Protein AF-A0A940VB68-F1 (afdb_monomer_lite)

Secondary structure (DSSP, 8-state):
-EEEEEEETTS-EEES--GGGGGGS-EEEEEEEESS--HHHHHTT--

Structure (mmCIF, N/CA/C/O backbone):
data_AF-A0A940VB68-F1
#
_entry.id   AF-A0A940VB68-F1
#
loop_
_atom_site.group_PDB
_atom_site.id
_atom_site.type_symbol
_atom_site.label_atom_id
_atom_site.label_alt_id
_atom_site.label_comp_id
_atom_site.label_asym_id
_atom_site.label_entity_id
_atom_site.label_seq_id
_atom_site.pdbx_PDB_ins_code
_atom_site.Cartn_x
_atom_site.Cartn_y
_atom_site.Cartn_z
_atom_site.occupancy
_atom_site.B_iso_or_equiv
_atom_site.auth_seq_id
_atom_site.auth_comp_id
_atom_site.auth_asym_id
_atom_site.auth_atom_id
_atom_site.pdbx_PDB_model_num
ATOM 1 N N . MET A 1 1 ? 10.645 -3.350 -6.361 1.00 79.88 1 MET A N 1
ATOM 2 C CA . MET A 1 1 ? 9.489 -4.097 -5.823 1.00 79.88 1 MET A CA 1
ATOM 3 C C . MET A 1 1 ? 9.000 -3.412 -4.562 1.00 79.88 1 MET A C 1
ATOM 5 O O . MET A 1 1 ? 9.679 -3.445 -3.541 1.00 79.88 1 MET A O 1
ATOM 9 N N . ILE A 1 2 ? 7.827 -2.795 -4.639 1.00 85.88 2 ILE A N 1
ATOM 10 C CA . ILE A 1 2 ? 7.189 -2.141 -3.493 1.00 85.88 2 ILE A CA 1
ATOM 11 C C . ILE A 1 2 ? 6.549 -3.177 -2.564 1.00 85.88 2 ILE A C 1
ATOM 13 O O . ILE A 1 2 ? 5.860 -4.094 -3.016 1.00 85.88 2 ILE A O 1
ATOM 17 N N . ARG A 1 3 ? 6.728 -2.993 -1.254 1.00 89.25 3 ARG A N 1
ATOM 18 C CA . ARG A 1 3 ? 5.953 -3.682 -0.215 1.00 89.25 3 ARG A CA 1
ATOM 19 C C . ARG A 1 3 ? 5.201 -2.656 0.613 1.00 89.25 3 ARG A C 1
ATOM 21 O O . ARG A 1 3 ? 5.725 -1.589 0.921 1.00 89.25 3 ARG A O 1
ATOM 28 N N . THR A 1 4 ? 3.979 -2.990 0.997 1.00 90.88 4 THR A N 1
ATOM 29 C CA . THR A 1 4 ? 3.123 -2.106 1.788 1.00 90.88 4 THR A CA 1
ATOM 30 C C . THR A 1 4 ? 2.629 -2.813 3.036 1.00 90.88 4 THR A C 1
ATOM 32 O O . THR A 1 4 ? 2.302 -4.002 3.025 1.00 90.88 4 THR A O 1
ATOM 35 N N . PHE A 1 5 ? 2.576 -2.056 4.121 1.00 93.31 5 PHE A N 1
ATOM 36 C CA . PHE A 1 5 ? 2.001 -2.460 5.390 1.00 93.31 5 PHE A CA 1
ATOM 37 C C . PHE A 1 5 ? 1.178 -1.303 5.938 1.00 93.31 5 PHE A C 1
ATOM 39 O O . PHE A 1 5 ? 1.552 -0.144 5.807 1.00 93.31 5 PHE A O 1
ATOM 46 N N . GLY A 1 6 ? 0.057 -1.602 6.567 1.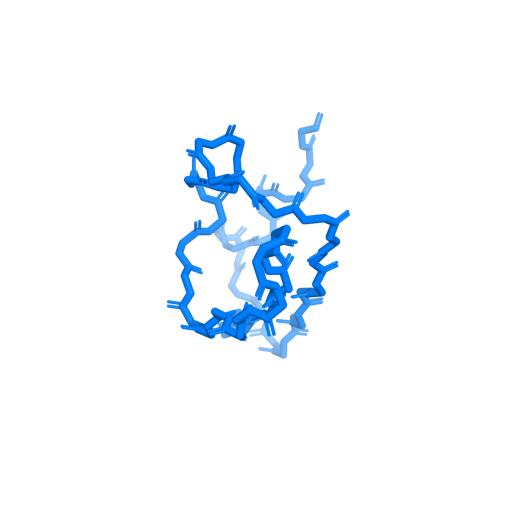00 93.25 6 GLY A N 1
ATOM 47 C CA . GLY A 1 6 ? -0.837 -0.606 7.120 1.00 93.25 6 GLY A CA 1
ATOM 48 C C . GLY A 1 6 ? -1.552 -1.158 8.330 1.00 93.25 6 GLY A C 1
ATOM 49 O O . GLY A 1 6 ? -1.830 -2.355 8.404 1.00 93.25 6 GLY A O 1
ATOM 50 N N . LEU A 1 7 ? -1.848 -0.270 9.267 1.00 94.56 7 LEU A N 1
ATOM 51 C CA . LEU A 1 7 ? -2.723 -0.560 10.387 1.00 94.56 7 LEU A CA 1
ATOM 52 C C . LEU A 1 7 ? -4.035 0.178 10.163 1.00 94.56 7 LEU A C 1
ATOM 54 O O . LEU A 1 7 ? -4.041 1.396 9.985 1.00 94.56 7 LEU A O 1
ATOM 58 N N . LYS A 1 8 ? -5.142 -0.553 10.163 1.00 93.25 8 LYS A N 1
ATOM 59 C CA . LYS A 1 8 ? -6.482 0.030 10.137 1.00 93.25 8 LYS A CA 1
ATOM 60 C C . LYS A 1 8 ? -6.888 0.533 11.523 1.00 93.25 8 LYS A C 1
ATOM 62 O O . LYS A 1 8 ? -6.314 0.142 12.538 1.00 93.25 8 LYS A O 1
ATOM 67 N N . LYS A 1 9 ? -7.917 1.379 11.573 1.00 90.44 9 LYS A N 1
ATOM 68 C CA . LYS A 1 9 ? -8.477 1.911 12.832 1.00 90.44 9 LYS A CA 1
ATOM 69 C C . LYS A 1 9 ? -9.051 0.851 13.770 1.00 90.44 9 LYS A C 1
ATOM 71 O O . LYS A 1 9 ? -9.066 1.048 14.980 1.00 90.44 9 LYS A O 1
ATOM 76 N N . ASP A 1 10 ? -9.514 -0.265 13.218 1.00 93.81 10 ASP A N 1
ATOM 77 C CA . ASP A 1 10 ? -9.966 -1.444 13.965 1.00 93.81 10 ASP A CA 1
ATOM 78 C C . ASP A 1 10 ? -8.803 -2.313 14.481 1.00 93.81 10 ASP A C 1
ATOM 80 O O . ASP A 1 10 ? -9.041 -3.342 15.107 1.00 93.81 10 ASP A O 1
ATOM 84 N N . LEU A 1 11 ? -7.559 -1.856 14.289 1.00 89.62 11 LEU A N 1
ATOM 85 C CA . LEU A 1 11 ? -6.307 -2.525 14.643 1.00 89.62 11 LEU A CA 1
ATOM 86 C C . LEU A 1 11 ? -5.991 -3.766 13.796 1.00 89.62 11 LEU A C 1
ATOM 88 O O . LEU A 1 11 ? -5.050 -4.496 14.118 1.00 89.62 11 LEU A O 1
ATOM 92 N N . ASP A 1 12 ? -6.691 -3.964 12.676 1.00 94.88 12 ASP A N 1
ATOM 93 C CA . ASP A 1 12 ? -6.341 -5.004 11.717 1.00 94.88 12 ASP A CA 1
ATOM 94 C C . ASP A 1 12 ? -5.155 -4.585 10.840 1.00 94.88 12 ASP A C 1
ATOM 96 O O . ASP A 1 12 ? -5.076 -3.472 10.305 1.00 94.88 12 ASP A O 1
ATOM 100 N N . ALA A 1 13 ? -4.227 -5.522 10.648 1.00 92.38 13 ALA A N 1
ATOM 101 C CA . ALA A 1 13 ? -3.116 -5.351 9.725 1.00 92.38 13 ALA A CA 1
ATOM 102 C C . ALA A 1 13 ? -3.583 -5.526 8.275 1.00 92.38 13 ALA A C 1
ATOM 104 O O . ALA A 1 13 ? -4.312 -6.460 7.936 1.00 92.38 13 ALA A O 1
ATOM 105 N N . TYR A 1 14 ? -3.094 -4.659 7.394 1.00 92.00 14 TYR A N 1
ATOM 106 C CA . TYR A 1 14 ? -3.329 -4.742 5.963 1.00 92.00 14 TYR A CA 1
ATOM 107 C C . TYR A 1 14 ? -2.004 -4.691 5.211 1.00 92.00 14 TYR A C 1
ATOM 109 O O . TYR A 1 14 ? -1.225 -3.756 5.364 1.00 92.00 14 TYR A O 1
ATOM 117 N N . ILE A 1 15 ? -1.718 -5.728 4.427 1.00 92.06 15 ILE A N 1
ATOM 118 C CA . ILE A 1 15 ? -0.393 -5.974 3.848 1.00 92.06 15 ILE A CA 1
ATOM 119 C C . ILE A 1 15 ? -0.535 -6.142 2.336 1.00 92.06 15 ILE A C 1
ATOM 121 O O . ILE A 1 15 ? -1.524 -6.709 1.874 1.00 92.06 15 ILE A O 1
ATOM 125 N N . ASN A 1 16 ? 0.467 -5.697 1.575 1.00 90.0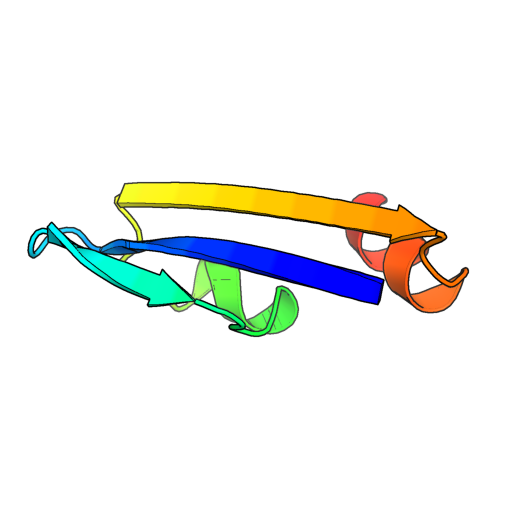0 16 ASN A N 1
ATOM 126 C CA . ASN A 1 16 ? 0.545 -5.824 0.114 1.00 90.00 16 ASN A CA 1
ATOM 127 C C . ASN A 1 16 ? -0.626 -5.163 -0.638 1.00 90.00 16 ASN A C 1
ATOM 129 O O . ASN A 1 16 ? -1.048 -5.635 -1.692 1.00 90.00 16 ASN A O 1
ATOM 133 N N . PHE A 1 17 ? -1.159 -4.066 -0.106 1.00 88.12 17 PHE A N 1
ATOM 134 C CA . PHE A 1 17 ? -2.136 -3.237 -0.803 1.00 88.12 17 PHE A CA 1
ATOM 135 C C . PHE A 1 17 ? -1.484 -2.309 -1.832 1.00 88.12 17 PHE A C 1
ATOM 137 O O . PHE A 1 17 ? -0.309 -1.953 -1.718 1.00 88.12 17 PHE A O 1
ATOM 144 N N . ASN A 1 18 ? -2.269 -1.873 -2.819 1.00 86.62 18 ASN A N 1
ATOM 145 C CA . ASN A 1 18 ? -1.806 -0.916 -3.819 1.00 86.62 18 ASN A CA 1
ATOM 146 C C . ASN A 1 18 ? -1.750 0.511 -3.231 1.00 86.62 18 ASN A C 1
ATOM 148 O O . ASN A 1 18 ? -2.736 1.000 -2.672 1.00 86.62 18 ASN A O 1
ATOM 152 N N . LEU A 1 19 ? -0.617 1.192 -3.419 1.00 83.38 19 LEU A N 1
ATOM 153 C CA . LEU 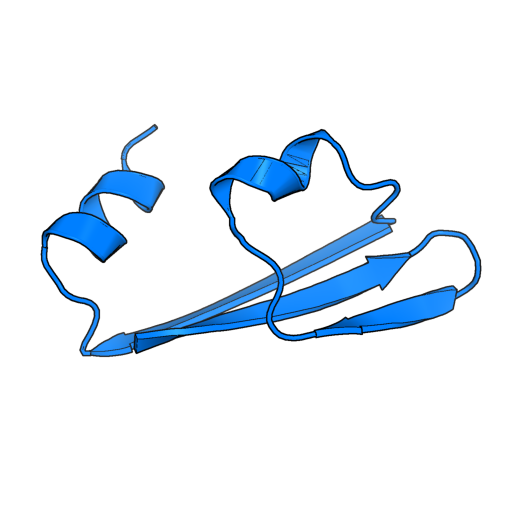A 1 19 ? -0.423 2.609 -3.102 1.00 83.38 19 LEU A CA 1
ATOM 154 C C . LEU A 1 19 ? -1.468 3.532 -3.737 1.00 83.38 19 LEU A C 1
ATOM 156 O O . LEU A 1 19 ? -1.905 4.471 -3.079 1.00 83.38 19 LEU A O 1
ATOM 160 N N . ASP A 1 20 ? -1.938 3.238 -4.951 1.00 81.88 20 ASP A N 1
ATOM 161 C CA . ASP A 1 20 ? -2.972 4.038 -5.631 1.00 81.88 20 ASP A CA 1
ATOM 162 C C . ASP A 1 20 ? -4.277 4.121 -4.830 1.00 81.88 20 ASP A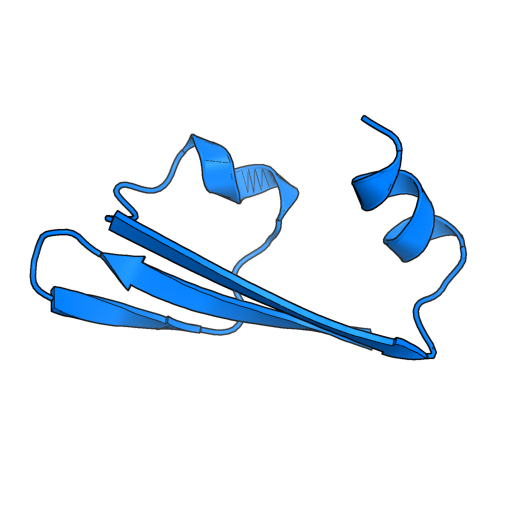 C 1
ATOM 164 O O . ASP A 1 20 ? -5.068 5.049 -4.984 1.00 81.88 20 ASP A O 1
ATOM 168 N N . SER A 1 21 ? -4.497 3.134 -3.964 1.00 78.31 21 SER A N 1
ATOM 169 C CA . SER A 1 21 ? -5.683 3.011 -3.129 1.00 78.31 21 SER A CA 1
ATOM 170 C C . SER A 1 21 ? -5.442 3.411 -1.672 1.00 78.31 21 SER A C 1
ATOM 172 O O . SER A 1 21 ? -6.364 3.328 -0.872 1.00 78.31 21 SER A O 1
ATOM 174 N N . VAL A 1 22 ? -4.245 3.873 -1.284 1.00 81.69 22 VAL A N 1
ATOM 175 C CA . VAL A 1 22 ? -3.946 4.272 0.112 1.00 81.69 22 VAL A CA 1
ATOM 176 C C . VAL A 1 22 ? -4.970 5.259 0.661 1.00 81.69 22 VAL A C 1
ATOM 178 O O . VAL A 1 22 ? -5.466 5.071 1.767 1.00 81.69 22 VAL A O 1
ATOM 181 N N . SER A 1 23 ? -5.342 6.265 -0.132 1.00 78.06 23 SER A N 1
ATOM 182 C CA . SER A 1 23 ? -6.287 7.309 0.273 1.00 78.06 23 SER A CA 1
ATOM 183 C C . SER A 1 23 ? -7.724 6.813 0.450 1.00 78.06 23 SER A C 1
ATOM 185 O O . SER A 1 23 ? -8.520 7.492 1.093 1.00 78.06 23 SER A O 1
ATOM 187 N N . SER A 1 24 ? -8.072 5.647 -0.103 1.00 80.25 24 SER A N 1
ATOM 188 C CA . SER A 1 24 ? -9.405 5.051 0.030 1.00 80.25 24 SER A CA 1
ATOM 189 C C . SER A 1 24 ? -9.532 4.073 1.199 1.00 80.25 24 SER A C 1
ATOM 191 O O . SER A 1 24 ? -10.627 3.572 1.442 1.00 80.25 24 SER A O 1
ATOM 193 N N . HIS A 1 25 ? -8.440 3.764 1.904 1.00 80.25 25 HIS A N 1
ATOM 194 C CA . HIS A 1 25 ? -8.470 2.851 3.044 1.00 80.25 25 HIS A CA 1
ATOM 195 C C . HIS A 1 25 ? -8.527 3.618 4.367 1.00 80.25 25 HIS A C 1
ATOM 197 O O . HIS A 1 25 ? -7.893 4.657 4.526 1.00 80.25 25 HIS A O 1
ATOM 203 N N . ASP A 1 26 ? -9.247 3.062 5.343 1.00 88.38 26 ASP A N 1
ATOM 204 C CA . ASP A 1 26 ? -9.371 3.624 6.693 1.00 88.38 26 ASP A CA 1
ATOM 205 C C . ASP A 1 26 ? -8.154 3.229 7.560 1.00 88.38 26 ASP A C 1
ATOM 207 O O . ASP A 1 26 ? -8.255 2.526 8.570 1.00 88.38 26 ASP A O 1
ATOM 211 N N . LEU A 1 27 ? -6.967 3.607 7.074 1.00 90.44 27 LEU A N 1
ATOM 212 C CA . LEU A 1 27 ? -5.676 3.341 7.705 1.00 90.44 27 LEU A CA 1
ATOM 213 C C . LEU A 1 27 ? -5.354 4.435 8.726 1.00 90.44 27 LEU A C 1
ATOM 215 O O . LEU A 1 27 ? -5.429 5.622 8.423 1.00 90.44 27 LEU A O 1
ATOM 219 N N . GLU A 1 28 ? -4.957 4.020 9.924 1.00 92.44 28 GLU A N 1
ATOM 220 C CA . GLU A 1 28 ? -4.455 4.903 10.978 1.00 92.44 28 GLU A CA 1
ATOM 221 C C . GLU A 1 28 ? -3.022 5.349 10.666 1.00 92.44 28 GLU A C 1
ATOM 223 O O . GLU A 1 28 ? -2.661 6.517 10.793 1.00 92.44 28 GLU A O 1
ATOM 228 N N . TRP A 1 29 ? -2.201 4.407 10.202 1.00 91.62 29 TRP A N 1
ATOM 229 C CA . TRP A 1 29 ? -0.878 4.669 9.653 1.00 91.62 29 TRP A CA 1
ATOM 230 C C . TRP A 1 29 ? -0.506 3.579 8.654 1.00 91.62 29 TRP A C 1
ATOM 232 O O . TRP A 1 29 ? -1.080 2.485 8.635 1.00 91.62 29 TRP A O 1
ATOM 242 N N . TYR A 1 30 ? 0.485 3.873 7.822 1.00 92.31 30 TYR A N 1
ATOM 243 C CA . TYR A 1 30 ? 1.040 2.905 6.896 1.00 92.31 30 TYR A CA 1
ATOM 244 C C . TYR A 1 30 ? 2.543 3.091 6.731 1.00 92.31 30 TYR A C 1
ATOM 246 O O . TYR A 1 30 ? 3.102 4.154 6.997 1.00 92.31 30 TYR A O 1
ATOM 254 N N . TRP A 1 31 ? 3.189 2.017 6.305 1.00 91.12 31 TRP A N 1
ATOM 255 C CA . TRP A 1 31 ? 4.594 1.942 5.968 1.00 91.12 31 TRP A CA 1
ATOM 256 C C . TRP A 1 31 ? 4.736 1.357 4.567 1.00 91.12 31 TRP A C 1
ATOM 258 O O . TRP A 1 31 ? 4.006 0.449 4.161 1.00 91.12 31 TRP A O 1
ATOM 268 N N . VAL A 1 32 ? 5.677 1.912 3.819 1.00 89.56 32 VAL A N 1
ATOM 269 C CA . VAL A 1 32 ? 5.964 1.523 2.445 1.00 89.56 32 VAL A CA 1
ATOM 270 C C . VAL A 1 32 ? 7.457 1.288 2.355 1.00 89.56 32 VAL A C 1
ATOM 272 O O . VAL A 1 32 ? 8.243 2.148 2.752 1.00 89.56 32 VAL A O 1
ATOM 275 N N . ASP A 1 33 ? 7.826 0.124 1.842 1.00 89.06 33 ASP A N 1
ATOM 276 C CA . ASP A 1 33 ? 9.205 -0.275 1.619 1.00 89.06 33 ASP A CA 1
ATOM 277 C C . ASP A 1 33 ? 9.484 -0.351 0.118 1.00 89.06 33 ASP A C 1
ATOM 279 O O . ASP A 1 33 ? 8.722 -0.955 -0.645 1.00 89.06 33 ASP A O 1
ATOM 283 N N . PHE A 1 34 ? 10.578 0.280 -0.299 1.00 86.12 34 PHE A N 1
ATOM 284 C CA . PHE A 1 34 ? 11.003 0.365 -1.690 1.00 86.12 34 PHE A CA 1
ATOM 285 C C . PHE A 1 34 ? 12.317 -0.397 -1.852 1.00 86.12 34 PHE A C 1
ATOM 287 O O . PHE A 1 34 ? 13.398 0.175 -1.726 1.00 86.12 34 PHE A O 1
ATOM 294 N N . ASP A 1 35 ? 12.223 -1.688 -2.166 1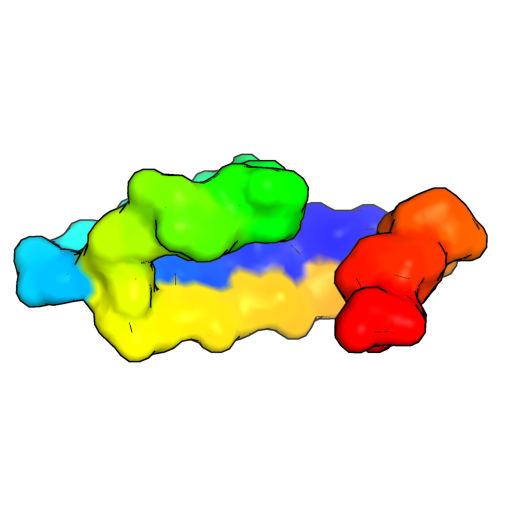.00 86.88 35 ASP A N 1
ATOM 295 C CA . ASP A 1 35 ? 13.391 -2.523 -2.452 1.00 86.88 35 ASP A CA 1
ATOM 296 C C . ASP A 1 35 ? 13.642 -2.571 -3.962 1.00 86.88 35 ASP A C 1
ATOM 298 O O . ASP A 1 35 ? 12.834 -3.127 -4.713 1.00 86.88 35 ASP A O 1
ATOM 302 N N . ASN A 1 36 ? 14.730 -1.939 -4.412 1.00 87.62 36 ASN A N 1
ATOM 303 C CA . ASN A 1 36 ? 15.105 -1.782 -5.823 1.00 87.62 36 ASN A CA 1
ATOM 304 C C . ASN A 1 36 ? 13.896 -1.448 -6.732 1.00 87.62 36 ASN A C 1
ATOM 306 O O . ASN A 1 36 ? 13.477 -2.276 -7.555 1.00 87.62 36 ASN A O 1
ATOM 310 N N . PRO A 1 37 ? 13.239 -0.294 -6.514 1.00 85.19 37 PRO A N 1
ATOM 311 C CA . PRO A 1 37 ? 12.028 0.058 -7.239 1.00 85.19 37 PRO A CA 1
ATOM 312 C C . PRO A 1 37 ? 1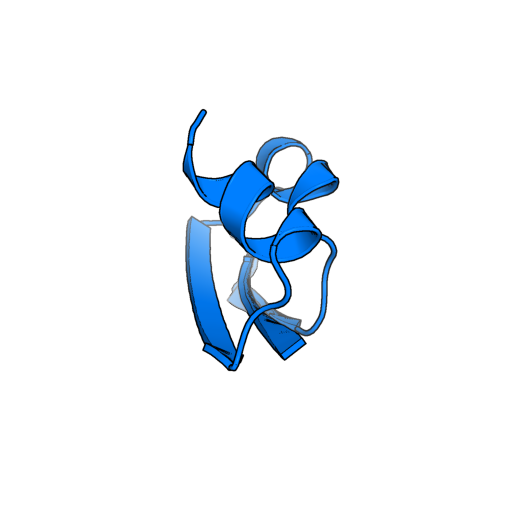2.316 0.320 -8.720 1.00 85.19 37 PRO A C 1
ATOM 314 O O . PRO A 1 37 ? 13.353 0.868 -9.085 1.00 85.19 37 PRO A O 1
ATOM 317 N N . SER A 1 38 ? 11.376 -0.062 -9.578 1.00 87.88 38 SER A N 1
ATOM 318 C CA . SER A 1 38 ? 11.385 0.351 -10.984 1.00 87.88 38 SER A CA 1
ATOM 319 C C . SER A 1 38 ? 11.126 1.857 -11.120 1.00 87.88 38 SER A C 1
ATOM 321 O O . SER A 1 38 ? 10.539 2.470 -10.232 1.00 87.88 38 SER A O 1
ATOM 323 N N . GLU A 1 39 ? 11.486 2.461 -12.254 1.00 88.81 39 GLU A N 1
ATOM 324 C CA . GLU A 1 39 ? 11.188 3.883 -12.515 1.00 88.81 39 GLU A CA 1
ATOM 325 C C . GLU A 1 39 ? 9.689 4.201 -12.387 1.00 88.81 39 GLU A C 1
ATOM 327 O O . GLU A 1 39 ? 9.314 5.206 -11.789 1.00 88.81 39 GLU A O 1
ATOM 332 N N . THR A 1 40 ? 8.816 3.298 -12.845 1.00 85.94 40 THR A N 1
ATOM 333 C CA . THR A 1 40 ? 7.359 3.439 -12.689 1.00 85.94 40 THR A CA 1
ATOM 334 C C . THR A 1 40 ? 6.925 3.442 -11.220 1.00 85.94 40 THR A C 1
ATOM 336 O O . THR A 1 40 ? 6.023 4.182 -10.844 1.00 85.94 40 THR A O 1
ATOM 339 N N . GLU A 1 41 ? 7.570 2.632 -10.377 1.00 81.81 41 GLU A N 1
ATOM 340 C CA . GLU A 1 41 ? 7.338 2.606 -8.928 1.00 81.81 41 GLU A CA 1
ATOM 341 C C . GLU A 1 41 ? 7.864 3.886 -8.247 1.00 81.81 41 GLU A C 1
ATOM 343 O O . GLU A 1 41 ? 7.235 4.387 -7.317 1.00 81.81 41 GLU A O 1
ATOM 348 N N . ILE A 1 42 ? 8.983 4.448 -8.721 1.00 83.56 42 ILE A N 1
ATOM 349 C CA . ILE A 1 42 ? 9.559 5.709 -8.220 1.00 83.56 42 ILE A CA 1
ATOM 350 C C . ILE A 1 42 ? 8.651 6.900 -8.540 1.00 83.56 42 ILE A C 1
ATOM 352 O O . ILE A 1 42 ? 8.502 7.799 -7.710 1.00 83.56 42 ILE A O 1
ATOM 356 N N . ASP A 1 43 ? 8.015 6.916 -9.710 1.00 85.44 43 ASP A N 1
ATOM 357 C CA . ASP A 1 43 ? 7.105 7.998 -10.096 1.00 85.44 43 ASP A CA 1
ATOM 358 C C . ASP A 1 43 ? 5.904 8.143 -9.143 1.00 85.44 43 ASP A C 1
ATOM 360 O O . ASP A 1 43 ? 5.377 9.247 -8.987 1.00 85.44 43 ASP A O 1
ATOM 364 N N . LEU A 1 44 ? 5.522 7.079 -8.424 1.00 77.56 44 LEU A N 1
ATOM 365 C CA . LEU A 1 44 ? 4.476 7.130 -7.393 1.00 77.56 44 LEU A CA 1
ATOM 366 C C . LEU A 1 44 ? 4.856 8.009 -6.186 1.00 77.56 44 LEU A C 1
ATOM 368 O O . LEU A 1 44 ? 3.965 8.493 -5.493 1.00 77.56 44 LEU A O 1
ATOM 372 N N . LEU A 1 45 ? 6.152 8.240 -5.940 1.00 73.44 45 LEU A N 1
ATOM 373 C CA . LEU A 1 45 ? 6.663 9.050 -4.825 1.00 73.44 45 LEU A CA 1
ATOM 374 C C . LEU A 1 45 ? 6.811 10.543 -5.144 1.00 73.44 45 LEU A C 1
ATOM 376 O O . LEU A 1 45 ? 7.075 11.334 -4.244 1.00 73.44 45 LEU A O 1
ATOM 380 N N . ARG A 1 46 ? 6.704 10.941 -6.416 1.00 77.44 46 ARG A N 1
ATOM 381 C CA . ARG A 1 46 ? 6.968 12.322 -6.863 1.00 77.44 46 ARG A CA 1
ATOM 382 C C . ARG A 1 46 ? 5.738 13.245 -6.808 1.00 77.44 46 ARG A C 1
ATOM 384 O O . ARG A 1 46 ? 5.839 14.388 -7.251 1.00 77.44 46 ARG A O 1
ATOM 391 N N . LYS A 1 47 ? 4.594 12.754 -6.321 1.00 58.97 47 LYS A N 1
ATOM 392 C CA . LYS A 1 47 ? 3.352 13.526 -6.132 1.00 58.97 47 LYS A CA 1
ATOM 393 C C . LYS A 1 47 ? 3.330 14.243 -4.790 1.00 58.97 47 LYS A C 1
ATOM 395 O O . LYS A 1 47 ? 2.790 15.370 -4.775 1.00 58.97 47 LYS A O 1
#

Radius of gyration: 11.14 Å; chains: 1; bounding box: 25×20×27 Å

pLDDT: mean 86.5, std 6.67, range [58.97, 94.88]

Sequence (47 aa):
MIRTFGLKKDLDAYINFNLDSVSSHDLEWYWVDFDNPSETEIDLLRK

Foldseek 3Di:
DKWKWFAAPVRDIDIRDDPVCPVVGRTPDMDMDQDPHDPVRVVSVPD